Protein AF-A0A7V9TB89-F1 (afdb_monomer_lite)

Secondary structure (DSSP, 8-state):
-EEEEEETTEEEEEEEE---SSS-SEEETT--EE-HHHHHTT--HHHHHHHHHHHHHHHHHHHHHHHHHHHTT-HHHHHHHHHHHHHHHHHHTT-S-GGGS-----

Foldseek 3Di:
DWDFDDAPLHPDTFIWDAAALVRLAIAGPVRQGFFLVSRCHGGDPVSNVVSVVSLVVSLVRLCVVLVVCVVVVNVVSVVVSVVSSVVSVVSVVVNDDRVVRDPDDD

pLDDT: mean 86.74, std 14.32, range [36.69, 98.31]

Radius of gyration: 14.14 Å; chains: 1; bounding box: 32×34×37 Å

Structure (mmCIF, N/CA/C/O backbone):
data_AF-A0A7V9TB89-F1
#
_entry.id   AF-A0A7V9TB89-F1
#
loop_
_atom_site.group_PDB
_atom_site.id
_atom_site.type_symbol
_atom_site.label_atom_id
_atom_site.label_alt_id
_atom_site.label_comp_id
_atom_site.label_asym_id
_atom_site.label_entity_id
_atom_site.label_seq_id
_atom_site.pdbx_PDB_ins_code
_atom_site.Cartn_x
_atom_site.Cartn_y
_atom_site.Cartn_z
_atom_site.occupancy
_atom_site.B_iso_or_equiv
_atom_site.auth_seq_id
_atom_site.auth_comp_id
_atom_site.auth_asym_id
_atom_site.auth_atom_id
_atom_site.pdbx_PDB_model_num
ATOM 1 N N . MET A 1 1 ? 7.795 -2.983 5.095 1.00 72.12 1 MET A N 1
ATOM 2 C CA . MET A 1 1 ? 8.578 -3.737 4.092 1.00 72.12 1 MET A CA 1
ATOM 3 C C . MET A 1 1 ? 8.881 -2.795 2.941 1.00 72.12 1 MET A C 1
ATOM 5 O O . MET A 1 1 ? 8.015 -1.984 2.614 1.00 72.12 1 MET A O 1
ATOM 9 N N . THR A 1 2 ? 10.093 -2.858 2.398 1.00 88.38 2 THR A N 1
ATOM 10 C CA . THR A 1 2 ? 10.580 -1.960 1.342 1.00 88.38 2 THR A CA 1
ATOM 11 C C . THR A 1 2 ? 10.934 -2.794 0.121 1.00 88.38 2 THR A C 1
ATOM 13 O O . THR A 1 2 ? 11.540 -3.850 0.283 1.00 88.38 2 THR A O 1
ATOM 16 N N . LEU A 1 3 ? 10.566 -2.311 -1.061 1.00 90.19 3 LEU A N 1
ATOM 17 C CA . LEU A 1 3 ? 10.931 -2.878 -2.354 1.00 90.19 3 LEU A CA 1
ATOM 18 C C . LEU A 1 3 ? 11.832 -1.888 -3.083 1.00 90.19 3 LEU A C 1
ATOM 20 O O . LEU A 1 3 ? 11.461 -0.725 -3.238 1.00 90.19 3 LEU A O 1
ATOM 24 N N . SER A 1 4 ? 12.997 -2.333 -3.535 1.00 90.31 4 SER A N 1
ATOM 25 C CA . SER A 1 4 ? 13.839 -1.526 -4.417 1.00 90.31 4 SER A CA 1
ATOM 26 C C . SER A 1 4 ? 13.435 -1.802 -5.855 1.00 90.31 4 SER A C 1
ATOM 28 O O . SER A 1 4 ? 13.586 -2.926 -6.322 1.00 90.31 4 SER A O 1
ATOM 30 N N . ILE A 1 5 ? 12.941 -0.787 -6.560 1.00 85.69 5 ILE A N 1
ATOM 31 C CA . ILE A 1 5 ? 12.544 -0.907 -7.965 1.00 85.69 5 ILE A CA 1
ATOM 32 C C . ILE A 1 5 ? 13.427 -0.045 -8.856 1.00 85.69 5 ILE A C 1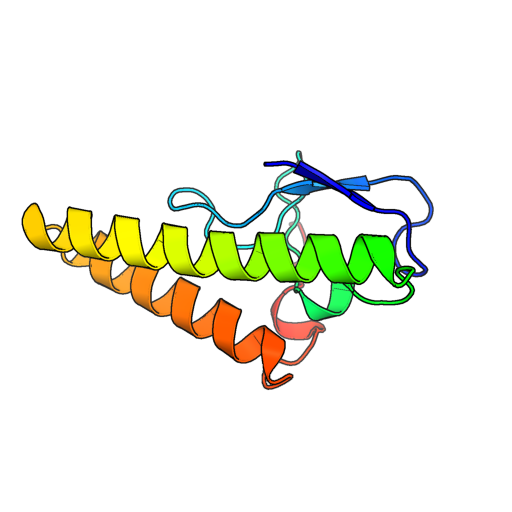
ATOM 34 O O . ILE A 1 5 ? 13.847 1.046 -8.475 1.00 85.69 5 ILE A O 1
ATOM 38 N N . ARG A 1 6 ? 13.671 -0.514 -10.074 1.00 79.62 6 ARG A N 1
ATOM 39 C CA . ARG A 1 6 ? 14.187 0.296 -11.173 1.00 79.62 6 ARG A CA 1
ATOM 40 C C . ARG A 1 6 ? 13.332 -0.025 -12.380 1.00 79.62 6 ARG A C 1
ATOM 42 O O . ARG A 1 6 ? 13.268 -1.174 -12.797 1.00 79.62 6 ARG A O 1
ATOM 49 N N . SER A 1 7 ? 12.646 0.978 -12.903 1.00 69.62 7 SER A N 1
ATOM 50 C CA . SER A 1 7 ? 11.673 0.793 -13.976 1.00 69.62 7 SER A CA 1
ATOM 51 C C . SER A 1 7 ? 11.793 1.914 -15.002 1.00 69.62 7 SER A C 1
ATOM 53 O O . SER A 1 7 ? 12.556 2.860 -14.810 1.00 69.62 7 SER A O 1
ATOM 55 N N . ALA A 1 8 ? 11.026 1.849 -16.089 1.00 68.19 8 ALA A N 1
ATOM 56 C CA . ALA A 1 8 ? 11.022 2.913 -17.095 1.00 68.19 8 ALA A CA 1
ATOM 57 C C . ALA A 1 8 ? 10.610 4.288 -16.521 1.00 68.19 8 ALA A C 1
ATOM 59 O O . ALA A 1 8 ? 10.978 5.317 -17.082 1.00 68.19 8 ALA A O 1
ATOM 60 N N . ALA A 1 9 ? 9.879 4.310 -15.399 1.00 68.06 9 ALA A N 1
ATOM 61 C CA . ALA A 1 9 ? 9.472 5.532 -14.705 1.00 68.06 9 ALA A CA 1
ATOM 62 C C . ALA A 1 9 ? 10.523 6.057 -13.704 1.00 68.06 9 ALA A C 1
ATOM 64 O O . ALA A 1 9 ? 10.455 7.220 -13.308 1.00 68.06 9 ALA A O 1
ATOM 65 N N . PHE A 1 10 ? 11.499 5.231 -13.308 1.00 73.00 10 PHE A N 1
ATOM 66 C CA . PHE A 1 10 ? 12.499 5.559 -12.289 1.00 73.00 10 PHE A CA 1
ATOM 67 C C . PHE A 1 10 ? 13.919 5.391 -12.857 1.00 73.00 10 PHE A C 1
ATOM 69 O O . PHE A 1 10 ? 14.390 4.263 -13.019 1.00 73.00 10 PHE A O 1
ATOM 76 N N . PRO A 1 11 ? 14.649 6.488 -13.148 1.00 71.19 11 PRO A N 1
ATOM 77 C CA . PRO A 1 11 ? 15.976 6.410 -13.773 1.00 71.19 11 PRO A CA 1
A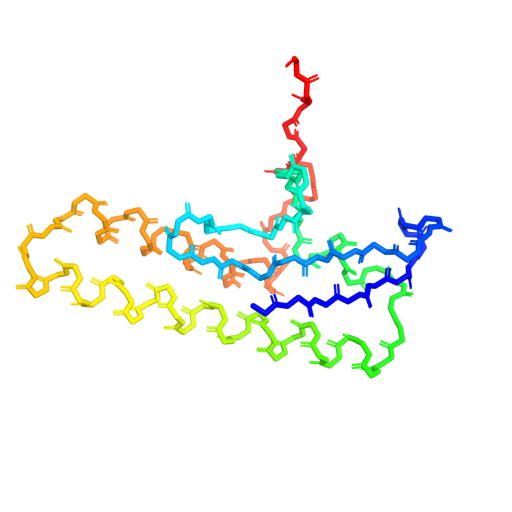TOM 78 C C . PRO A 1 11 ? 17.050 5.791 -12.859 1.00 71.19 11 PRO A C 1
ATOM 80 O O . PRO A 1 11 ? 18.113 5.381 -13.331 1.00 71.19 11 PRO A O 1
ATOM 83 N N . VAL A 1 12 ? 16.771 5.699 -11.558 1.00 83.56 12 VAL A N 1
ATOM 84 C CA . VAL A 1 12 ? 17.632 5.128 -10.518 1.00 83.56 12 VAL A CA 1
ATOM 85 C C . VAL A 1 12 ? 16.872 4.058 -9.735 1.00 83.56 12 VAL A C 1
ATOM 87 O O . VAL A 1 12 ? 15.647 4.002 -9.793 1.00 83.56 12 VAL A O 1
ATOM 90 N N . TRP A 1 13 ? 17.597 3.206 -9.007 1.00 86.25 13 TRP A N 1
ATOM 91 C CA . TRP A 1 13 ? 16.971 2.307 -8.038 1.00 86.25 13 TRP A CA 1
ATOM 92 C C . TRP A 1 13 ? 16.314 3.128 -6.927 1.00 86.25 13 TRP A C 1
ATOM 94 O O . TRP A 1 13 ? 17.000 3.860 -6.212 1.00 86.25 13 TRP A O 1
ATOM 104 N N . THR A 1 14 ? 15.002 2.985 -6.780 1.00 88.62 14 THR A N 1
ATOM 105 C CA . THR A 1 14 ? 14.190 3.727 -5.818 1.00 88.62 14 THR A CA 1
ATOM 106 C C . THR A 1 14 ? 13.600 2.768 -4.795 1.00 88.62 14 THR A C 1
ATOM 108 O O . THR A 1 14 ? 12.978 1.767 -5.147 1.00 88.62 14 THR A O 1
ATOM 111 N N . GLY A 1 15 ? 13.793 3.084 -3.514 1.00 91.69 15 GLY A N 1
ATOM 112 C CA . GLY A 1 15 ? 13.168 2.362 -2.411 1.00 91.69 15 GLY A CA 1
ATOM 113 C C . GLY A 1 15 ? 11.716 2.797 -2.228 1.00 91.69 15 GLY A C 1
ATOM 114 O O . GLY A 1 15 ? 11.444 3.956 -1.912 1.00 91.69 15 GLY A O 1
ATOM 115 N N . ILE A 1 16 ? 10.796 1.854 -2.391 1.00 93.06 16 ILE A N 1
ATOM 116 C CA . ILE A 1 16 ? 9.356 2.055 -2.268 1.00 93.06 16 ILE A CA 1
ATOM 117 C C . ILE A 1 16 ? 8.831 1.294 -1.057 1.00 93.06 16 ILE A C 1
ATOM 119 O O . ILE A 1 16 ? 9.165 0.134 -0.816 1.00 93.06 16 ILE A O 1
ATOM 123 N N . TYR A 1 17 ? 7.980 1.954 -0.286 1.00 94.38 17 TYR A N 1
ATOM 124 C CA . TYR A 1 17 ? 7.391 1.437 0.936 1.00 94.38 17 TYR A CA 1
ATOM 125 C C . TYR A 1 17 ? 5.931 1.072 0.689 1.00 94.38 17 TYR A C 1
ATOM 127 O O . TYR A 1 17 ? 5.169 1.840 0.093 1.00 94.38 17 TYR A O 1
ATOM 135 N N . ALA A 1 18 ? 5.560 -0.118 1.160 1.00 94.88 18 ALA A N 1
ATOM 136 C CA . ALA A 1 18 ? 4.187 -0.591 1.094 1.00 94.88 18 ALA A CA 1
ATOM 137 C C . ALA A 1 18 ? 3.250 0.258 1.973 1.00 94.88 18 ALA A C 1
ATOM 139 O O . ALA A 1 18 ? 3.682 0.737 3.026 1.00 94.88 18 ALA A O 1
ATOM 140 N N . PRO A 1 19 ? 1.965 0.380 1.593 1.00 95.19 19 PRO A N 1
ATOM 141 C CA . PRO A 1 19 ? 0.954 1.011 2.425 1.00 95.19 19 PRO A CA 1
ATOM 142 C C . PRO A 1 19 ? 0.891 0.408 3.836 1.00 95.19 19 PRO A C 1
ATOM 144 O O . PRO A 1 19 ? 0.919 -0.811 4.014 1.00 95.19 19 PRO A O 1
ATOM 147 N N . THR A 1 20 ? 0.745 1.270 4.838 1.00 95.50 20 THR A N 1
ATOM 148 C CA . THR A 1 20 ? 0.580 0.918 6.257 1.00 95.50 20 THR A CA 1
ATOM 149 C C . THR A 1 20 ? -0.599 1.672 6.868 1.00 95.50 20 THR A C 1
ATOM 151 O O . THR A 1 20 ? -1.150 2.585 6.253 1.00 95.50 20 THR A O 1
ATOM 154 N N . ALA A 1 21 ? -0.994 1.332 8.099 1.00 94.44 21 ALA A N 1
ATOM 155 C CA . ALA A 1 21 ? -2.057 2.068 8.782 1.00 94.44 21 ALA A CA 1
ATOM 156 C C . ALA A 1 21 ? -1.728 3.563 8.949 1.00 94.44 21 ALA A C 1
ATOM 158 O O . ALA A 1 21 ? -2.619 4.404 8.8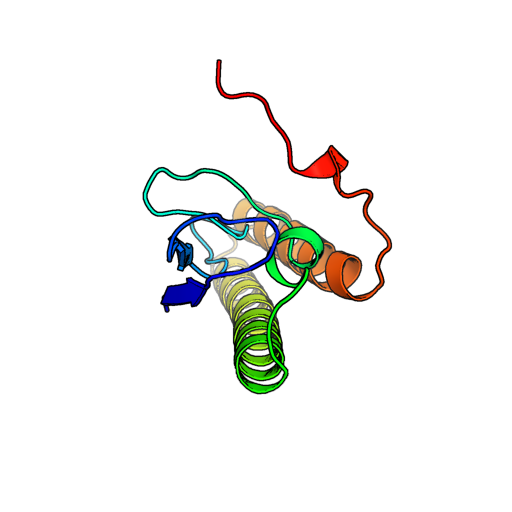43 1.00 94.44 21 ALA A O 1
ATOM 159 N N . GLU A 1 22 ? -0.462 3.916 9.160 1.00 94.12 22 GLU A N 1
ATOM 160 C CA . GLU A 1 22 ? -0.008 5.308 9.268 1.00 94.12 22 GLU A CA 1
ATOM 161 C C . GLU A 1 22 ? 0.016 6.004 7.902 1.00 94.12 22 GLU A C 1
ATOM 163 O O . GLU A 1 22 ? -0.415 7.151 7.769 1.00 94.12 22 GLU A O 1
ATOM 168 N N . ARG A 1 23 ? 0.475 5.296 6.864 1.00 94.00 23 ARG A N 1
ATOM 169 C CA . ARG A 1 23 ? 0.613 5.808 5.496 1.00 94.00 23 ARG A CA 1
ATOM 170 C C . ARG A 1 23 ? -0.069 4.853 4.520 1.00 94.00 23 ARG A C 1
ATOM 172 O O . ARG A 1 23 ? 0.590 3.990 3.947 1.00 94.00 23 ARG A O 1
ATOM 179 N N . PRO A 1 24 ? -1.389 4.977 4.314 1.00 93.62 24 PRO A N 1
ATOM 180 C CA . PRO A 1 24 ? -2.157 3.978 3.579 1.00 93.62 24 PRO A CA 1
ATOM 181 C C . PRO A 1 24 ? -2.120 4.237 2.061 1.00 93.62 24 PRO A C 1
ATOM 183 O O . PRO A 1 24 ? -3.148 4.319 1.396 1.00 93.62 24 PRO A O 1
ATOM 186 N N . PHE A 1 25 ? -0.915 4.436 1.530 1.00 92.38 25 PHE A N 1
ATOM 187 C CA . PHE A 1 25 ? -0.594 4.670 0.123 1.00 92.38 25 PHE A CA 1
ATOM 188 C C . PHE A 1 25 ? 0.849 4.223 -0.132 1.00 92.38 25 PHE A C 1
ATOM 190 O O . PHE A 1 25 ? 1.651 4.191 0.799 1.00 92.38 25 PHE A O 1
ATOM 197 N N . TRP A 1 26 ? 1.199 3.895 -1.375 1.00 93.19 26 TRP A N 1
ATOM 198 C CA . TRP A 1 26 ? 2.594 3.624 -1.722 1.00 93.19 26 TRP A CA 1
ATOM 199 C C . TRP A 1 26 ? 3.413 4.899 -1.657 1.00 93.19 26 TRP A C 1
ATOM 201 O O . TRP A 1 26 ? 2.954 5.944 -2.129 1.00 93.19 26 TRP A O 1
ATOM 211 N N . HIS A 1 27 ? 4.620 4.821 -1.101 1.00 92.62 27 HIS A N 1
ATOM 212 C CA . HIS A 1 27 ? 5.450 6.008 -0.980 1.00 92.62 27 HIS A CA 1
ATOM 213 C C . HIS A 1 27 ? 6.950 5.749 -1.026 1.00 92.62 27 HIS A C 1
ATOM 215 O O . HIS A 1 27 ? 7.416 4.652 -0.740 1.00 92.62 27 HIS A O 1
ATOM 221 N N . GLU A 1 28 ? 7.705 6.793 -1.339 1.00 91.81 28 GLU A N 1
ATOM 222 C CA . GLU A 1 28 ? 9.156 6.856 -1.147 1.00 91.81 28 GLU A CA 1
ATOM 223 C C . GLU A 1 28 ? 9.521 7.231 0.300 1.00 91.81 28 GLU A C 1
ATOM 225 O O . GLU A 1 28 ? 8.658 7.575 1.119 1.00 91.81 28 GLU A O 1
ATOM 230 N N . ALA A 1 29 ? 10.817 7.200 0.625 1.00 89.00 29 ALA A N 1
ATOM 231 C CA . ALA A 1 29 ? 11.332 7.623 1.931 1.00 89.00 29 ALA A CA 1
ATOM 232 C C . ALA A 1 29 ? 10.988 9.090 2.250 1.00 89.00 29 ALA A C 1
ATOM 234 O O . ALA A 1 29 ? 10.687 9.428 3.394 1.00 89.00 29 ALA A O 1
ATOM 235 N N . ASP A 1 30 ? 10.959 9.951 1.231 1.00 87.62 30 ASP A N 1
ATOM 236 C CA . ASP A 1 30 ? 10.594 11.365 1.351 1.00 87.62 30 ASP A CA 1
ATOM 237 C C . ASP A 1 30 ? 9.070 11.608 1.387 1.00 87.62 30 ASP A C 1
ATOM 239 O O . ASP A 1 30 ? 8.614 12.749 1.431 1.00 87.62 30 ASP A O 1
ATOM 243 N N . SER A 1 31 ? 8.268 10.538 1.435 1.00 86.75 31 SER A N 1
ATOM 244 C CA . SER A 1 31 ? 6.797 10.549 1.444 1.00 86.75 31 SER A CA 1
ATOM 245 C C . SER A 1 31 ? 6.124 10.892 0.109 1.00 86.75 31 SER A C 1
ATOM 247 O O . SER A 1 31 ? 4.898 11.049 0.085 1.00 86.75 31 SER A O 1
ATOM 249 N N . THR A 1 32 ? 6.870 10.961 -0.998 1.00 88.38 32 THR A N 1
ATOM 250 C CA . THR A 1 32 ? 6.291 11.068 -2.348 1.00 88.38 32 THR A CA 1
ATOM 251 C C . THR A 1 32 ? 5.362 9.888 -2.610 1.00 88.38 32 THR A C 1
ATOM 253 O O . THR A 1 32 ? 5.742 8.749 -2.354 1.00 88.38 32 THR A O 1
ATOM 256 N N . ARG A 1 33 ? 4.138 10.157 -3.081 1.00 89.38 33 ARG A N 1
ATOM 257 C CA . ARG A 1 33 ? 3.090 9.143 -3.275 1.00 89.38 33 ARG A CA 1
ATOM 258 C C . ARG A 1 33 ? 3.136 8.526 -4.663 1.00 89.38 33 ARG A C 1
ATOM 260 O O . ARG A 1 33 ? 3.338 9.238 -5.641 1.00 89.38 33 ARG A O 1
ATOM 267 N N . HIS A 1 34 ? 2.817 7.237 -4.736 1.00 86.94 34 HIS A N 1
ATOM 268 C CA . HIS A 1 34 ? 2.770 6.474 -5.982 1.00 86.94 34 HIS A CA 1
ATOM 269 C C . HIS A 1 34 ? 1.500 5.636 -6.104 1.00 86.94 34 HIS A C 1
ATOM 271 O O . HIS A 1 34 ? 0.893 5.253 -5.104 1.00 86.94 34 HIS A O 1
ATOM 277 N N . SER A 1 35 ? 1.076 5.391 -7.344 1.00 87.50 35 SER A N 1
ATOM 278 C CA . SER A 1 35 ? 0.016 4.424 -7.645 1.00 87.50 35 SER A CA 1
ATOM 279 C C . SER A 1 35 ? 0.642 3.061 -7.912 1.00 87.50 35 SER A C 1
ATOM 281 O O . SER A 1 35 ? 1.753 2.996 -8.446 1.00 87.50 35 SER A O 1
ATOM 283 N N . PHE A 1 36 ? -0.072 1.972 -7.626 1.00 89.19 36 PHE A N 1
ATOM 284 C CA . PHE A 1 36 ? 0.383 0.637 -8.015 1.00 89.19 36 PHE A CA 1
ATOM 285 C C . PHE A 1 36 ? 0.681 0.542 -9.522 1.00 89.19 36 PHE A C 1
ATOM 287 O O . PHE A 1 36 ? 1.707 -0.010 -9.916 1.00 89.19 36 PHE A O 1
ATOM 294 N N . ALA A 1 37 ? -0.166 1.156 -10.357 1.00 85.06 37 ALA A N 1
ATOM 295 C CA . ALA A 1 37 ? 0.025 1.193 -11.803 1.00 85.06 37 ALA A CA 1
ATOM 296 C C . ALA A 1 37 ? 1.360 1.850 -12.180 1.00 85.06 37 ALA A C 1
ATOM 298 O O . ALA A 1 37 ? 2.151 1.239 -12.891 1.00 85.06 37 ALA A O 1
ATOM 299 N N . SER A 1 38 ? 1.656 3.040 -11.647 1.00 83.94 38 SER A N 1
ATOM 300 C CA . SER A 1 38 ? 2.915 3.759 -11.895 1.00 83.94 38 SER A CA 1
ATOM 301 C C . SER A 1 38 ? 4.142 2.940 -11.496 1.00 83.94 38 SER A C 1
ATOM 303 O O . SER A 1 38 ? 5.127 2.927 -12.228 1.00 83.94 38 SER A O 1
ATOM 305 N N . LEU A 1 39 ? 4.073 2.234 -10.363 1.00 88.19 39 LEU A N 1
ATOM 306 C CA . LEU A 1 39 ? 5.166 1.385 -9.882 1.00 88.19 39 LEU A CA 1
ATOM 307 C C . LEU A 1 39 ? 5.391 0.159 -10.773 1.00 88.19 39 LEU A C 1
ATOM 309 O O . LEU A 1 39 ? 6.530 -0.254 -10.954 1.00 88.19 39 LEU A O 1
ATOM 313 N N . SER A 1 40 ? 4.320 -0.401 -11.338 1.00 87.69 40 SER A N 1
ATOM 314 C CA . SER A 1 40 ? 4.368 -1.616 -12.161 1.00 87.69 40 SER A CA 1
ATOM 315 C C . SER A 1 40 ? 4.924 -1.409 -13.577 1.00 87.69 40 SER A C 1
ATOM 317 O O . SER A 1 40 ? 5.298 -2.375 -14.240 1.00 87.69 40 SER A O 1
ATOM 319 N N . VAL A 1 41 ? 4.986 -0.163 -14.060 1.00 86.31 41 VAL A N 1
ATOM 320 C CA . VAL A 1 41 ? 5.387 0.144 -15.441 1.00 86.31 41 VAL A CA 1
ATOM 321 C C . VAL A 1 41 ? 6.840 -0.251 -15.686 1.00 86.31 41 VAL A C 1
ATOM 323 O O . VAL A 1 41 ? 7.756 0.364 -15.146 1.00 86.31 41 VAL A O 1
ATOM 326 N N . GLY A 1 42 ? 7.048 -1.225 -16.575 1.00 84.56 42 GLY A N 1
ATOM 327 C CA . GLY A 1 42 ? 8.379 -1.640 -17.020 1.00 84.56 42 GLY A CA 1
ATOM 328 C C . GLY A 1 42 ? 9.187 -2.403 -15.969 1.00 84.56 42 GLY A C 1
ATOM 329 O O . GLY A 1 42 ? 10.411 -2.410 -16.071 1.00 84.56 42 GLY A O 1
ATOM 330 N N . LEU A 1 43 ? 8.529 -2.992 -14.962 1.00 89.12 43 LEU A N 1
ATOM 331 C CA . LEU A 1 43 ? 9.155 -3.993 -14.095 1.00 89.12 43 LEU A CA 1
ATOM 332 C C . LEU A 1 43 ? 9.330 -5.317 -14.846 1.00 89.12 43 LEU A C 1
ATOM 334 O O . LEU A 1 43 ? 8.512 -5.659 -15.701 1.00 89.12 43 LEU A O 1
ATOM 338 N N . ASP A 1 44 ? 10.379 -6.059 -14.499 1.00 90.25 44 ASP A N 1
ATOM 339 C CA . ASP A 1 44 ? 10.489 -7.472 -14.860 1.00 90.25 44 ASP A CA 1
ATOM 340 C C . ASP A 1 44 ? 9.468 -8.332 -14.089 1.00 90.25 44 ASP A C 1
ATOM 342 O O . ASP A 1 44 ? 8.826 -7.874 -13.138 1.00 90.25 44 ASP A O 1
ATOM 346 N N . ASP A 1 45 ? 9.292 -9.580 -14.526 1.00 91.19 45 ASP A N 1
ATOM 347 C CA . ASP A 1 45 ? 8.258 -10.476 -13.998 1.00 91.19 45 ASP A CA 1
ATOM 348 C C . ASP A 1 45 ? 8.445 -10.803 -12.507 1.00 91.19 45 ASP A C 1
ATOM 350 O O . ASP A 1 45 ? 7.449 -10.918 -11.781 1.00 91.19 45 ASP A O 1
ATOM 354 N N . ASP A 1 46 ? 9.693 -10.903 -12.040 1.00 92.38 46 ASP A N 1
ATOM 355 C CA . ASP A 1 46 ? 10.027 -11.226 -10.650 1.00 92.38 46 ASP A CA 1
ATOM 356 C C . ASP A 1 46 ? 9.678 -10.050 -9.726 1.00 92.38 46 ASP A C 1
ATOM 358 O O . ASP A 1 46 ? 8.932 -10.216 -8.754 1.00 92.38 46 ASP A O 1
ATOM 362 N N . LEU A 1 47 ? 10.111 -8.832 -10.070 1.00 91.50 47 LEU A N 1
ATOM 363 C CA . LEU A 1 47 ? 9.757 -7.618 -9.328 1.00 91.50 47 LEU A CA 1
ATOM 364 C C . LEU A 1 47 ? 8.260 -7.312 -9.415 1.00 91.50 47 LEU A C 1
ATOM 366 O O . LEU A 1 47 ? 7.663 -6.849 -8.440 1.00 91.50 47 LEU A O 1
ATOM 370 N N . ALA A 1 48 ? 7.616 -7.589 -10.551 1.00 91.06 48 ALA A N 1
ATOM 371 C CA . ALA A 1 48 ? 6.170 -7.449 -10.687 1.00 91.06 48 ALA A CA 1
ATOM 372 C C . ALA A 1 48 ? 5.411 -8.460 -9.808 1.00 91.06 48 ALA A C 1
ATOM 374 O O . ALA A 1 48 ? 4.343 -8.145 -9.271 1.00 91.06 48 ALA A O 1
ATOM 375 N N . ALA A 1 49 ? 5.921 -9.684 -9.647 1.00 93.31 49 ALA A N 1
ATOM 376 C CA . ALA A 1 49 ? 5.374 -10.659 -8.706 1.00 93.31 49 ALA A CA 1
ATOM 377 C C . ALA A 1 49 ? 5.543 -10.195 -7.251 1.00 93.31 49 ALA A C 1
ATOM 379 O O . ALA A 1 49 ? 4.569 -10.221 -6.495 1.00 93.31 49 ALA A O 1
ATOM 380 N N . GLU A 1 50 ? 6.721 -9.692 -6.880 1.00 94.75 50 GLU A N 1
ATOM 381 C CA . GLU A 1 50 ? 6.983 -9.175 -5.533 1.00 94.75 50 GLU A CA 1
ATOM 382 C C . GLU A 1 50 ? 6.111 -7.953 -5.204 1.00 94.75 50 GLU A C 1
ATOM 384 O O . GLU A 1 50 ? 5.484 -7.900 -4.143 1.00 94.75 50 GLU A O 1
ATOM 389 N N . LEU A 1 51 ? 5.969 -7.009 -6.141 1.00 93.00 51 LEU A N 1
ATOM 390 C CA . LEU A 1 51 ? 5.094 -5.846 -5.983 1.00 93.00 51 LEU A CA 1
ATOM 391 C C . LEU A 1 51 ? 3.629 -6.267 -5.760 1.00 93.00 51 LEU A C 1
ATOM 393 O O . LEU A 1 51 ? 2.953 -5.702 -4.897 1.00 93.00 51 LEU A O 1
ATOM 397 N N . ARG A 1 52 ? 3.133 -7.273 -6.498 1.00 93.81 52 ARG A N 1
ATOM 398 C CA . ARG A 1 52 ? 1.770 -7.825 -6.333 1.00 93.81 52 ARG A CA 1
ATOM 399 C C . ARG A 1 52 ? 1.563 -8.474 -4.965 1.00 93.81 52 ARG A C 1
ATOM 401 O O . ARG A 1 52 ? 0.530 -8.247 -4.328 1.00 93.81 52 ARG A O 1
ATOM 408 N N . ASP A 1 53 ? 2.527 -9.262 -4.502 1.00 95.50 53 ASP A N 1
ATOM 409 C CA . ASP A 1 53 ? 2.472 -9.897 -3.184 1.00 95.50 53 ASP A CA 1
ATOM 410 C C . ASP A 1 53 ? 2.505 -8.844 -2.062 1.00 95.50 53 ASP A C 1
ATOM 412 O O . ASP A 1 53 ? 1.633 -8.841 -1.186 1.00 95.50 53 ASP A O 1
ATOM 416 N N . MET A 1 54 ? 3.410 -7.864 -2.145 1.00 95.69 54 MET A N 1
ATOM 417 C CA . MET A 1 54 ? 3.456 -6.746 -1.200 1.00 95.69 54 MET A CA 1
ATOM 418 C C . MET A 1 54 ? 2.158 -5.932 -1.194 1.00 95.69 54 MET A C 1
ATOM 420 O O . MET A 1 54 ? 1.683 -5.559 -0.120 1.00 95.69 54 MET A O 1
ATOM 424 N N . HIS A 1 55 ? 1.549 -5.693 -2.359 1.00 95.31 55 HIS A N 1
ATOM 425 C CA . HIS A 1 55 ? 0.258 -5.011 -2.460 1.00 95.31 55 HIS A CA 1
ATOM 426 C C . HIS A 1 55 ? -0.853 -5.778 -1.741 1.00 95.31 55 HIS A C 1
ATOM 428 O O . HIS A 1 55 ? -1.597 -5.210 -0.942 1.00 95.31 55 HIS A O 1
ATOM 434 N N . THR A 1 56 ? -0.928 -7.086 -1.978 1.00 95.06 56 THR A N 1
ATOM 435 C CA . THR A 1 56 ? -1.928 -7.961 -1.356 1.00 95.06 56 THR A CA 1
ATOM 436 C C . THR A 1 56 ? -1.772 -7.975 0.167 1.00 95.06 56 THR A C 1
ATOM 438 O O . THR A 1 56 ? -2.752 -7.8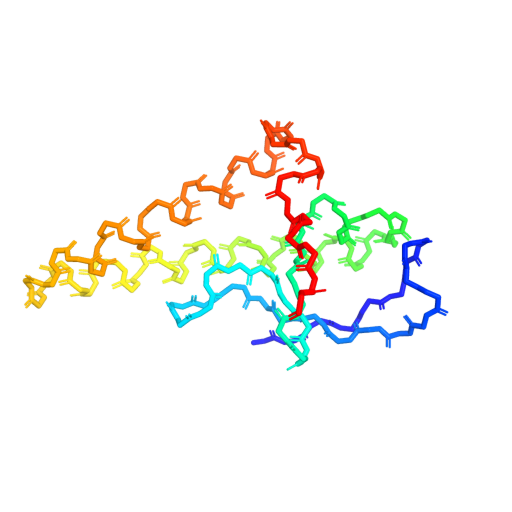19 0.901 1.00 95.06 56 THR A O 1
ATOM 441 N N . ARG A 1 57 ? -0.532 -8.078 0.662 1.00 96.06 57 ARG A N 1
ATOM 442 C CA . ARG A 1 57 ? -0.227 -8.006 2.101 1.00 96.06 57 ARG A CA 1
ATOM 443 C C . ARG A 1 57 ? -0.577 -6.651 2.703 1.00 96.06 57 ARG A C 1
ATOM 445 O O . ARG A 1 57 ? -1.072 -6.604 3.829 1.00 96.06 57 ARG A O 1
ATOM 452 N N . ALA A 1 58 ? -0.348 -5.559 1.976 1.00 96.25 58 ALA A N 1
ATOM 453 C CA . ALA A 1 58 ? -0.702 -4.221 2.432 1.00 96.25 58 ALA A CA 1
ATOM 454 C C . ALA A 1 58 ? -2.219 -4.085 2.612 1.00 96.25 58 ALA A C 1
ATOM 456 O O . ALA A 1 58 ? -2.666 -3.670 3.679 1.00 96.25 58 ALA A O 1
ATOM 457 N N . VAL A 1 59 ? -3.020 -4.527 1.634 1.00 96.88 59 VAL A N 1
ATOM 458 C CA . VAL A 1 59 ? -4.490 -4.555 1.747 1.00 96.88 59 VAL A CA 1
ATOM 459 C C . VAL A 1 59 ? -4.928 -5.356 2.974 1.00 96.88 59 VAL A C 1
ATOM 461 O O . VAL A 1 59 ? -5.697 -4.848 3.791 1.00 96.88 59 VAL A O 1
ATOM 464 N N . ALA A 1 60 ? -4.404 -6.574 3.145 1.00 97.19 60 ALA A N 1
ATOM 465 C CA . ALA A 1 60 ? -4.724 -7.416 4.297 1.00 97.19 60 ALA A CA 1
ATOM 466 C C . ALA A 1 60 ? -4.346 -6.746 5.629 1.00 97.19 60 ALA A C 1
ATOM 468 O O . ALA A 1 60 ? -5.121 -6.792 6.584 1.00 97.19 60 ALA A O 1
ATOM 469 N N . THR A 1 61 ? -3.196 -6.068 5.679 1.00 97.06 61 THR A N 1
ATOM 470 C CA . THR A 1 61 ? -2.741 -5.319 6.858 1.00 97.06 61 THR A CA 1
ATOM 471 C C . THR A 1 61 ? -3.704 -4.183 7.193 1.00 97.06 61 THR A C 1
ATOM 473 O O . THR A 1 61 ? -4.149 -4.085 8.332 1.00 97.06 61 THR A O 1
ATOM 476 N N . LEU A 1 62 ? -4.091 -3.357 6.214 1.00 97.81 62 LEU A N 1
ATOM 477 C CA . LEU A 1 62 ? -5.033 -2.254 6.446 1.00 97.81 62 LEU A CA 1
ATOM 478 C C . LEU A 1 62 ? -6.397 -2.755 6.932 1.00 97.81 62 LEU A C 1
ATOM 480 O O . LEU A 1 62 ? -6.985 -2.152 7.828 1.00 97.81 62 LEU A O 1
ATOM 484 N N . VAL A 1 63 ? -6.890 -3.864 6.372 1.00 98.19 63 VAL A N 1
ATOM 485 C CA . VAL A 1 63 ? -8.136 -4.502 6.822 1.00 98.19 63 VAL A CA 1
ATOM 486 C C . VAL A 1 63 ? -7.993 -5.028 8.252 1.00 98.19 63 VAL A C 1
ATOM 488 O O . VAL A 1 63 ? -8.880 -4.798 9.071 1.00 98.19 63 VAL A O 1
ATOM 491 N N . GLY A 1 64 ? -6.878 -5.684 8.582 1.00 98.12 64 GLY A N 1
ATOM 492 C CA . GLY A 1 64 ? -6.598 -6.161 9.937 1.00 98.12 64 GLY A CA 1
ATOM 493 C C . GLY A 1 64 ? -6.570 -5.030 10.968 1.00 98.12 64 GLY A C 1
ATOM 494 O O . GLY A 1 64 ? -7.192 -5.143 12.022 1.00 98.12 64 GLY A O 1
ATOM 495 N N . GLU A 1 65 ? -5.919 -3.913 10.648 1.00 98.25 65 GLU A N 1
ATOM 496 C CA . GLU A 1 65 ? -5.870 -2.728 11.515 1.00 98.25 65 GLU A CA 1
ATOM 497 C C . GLU A 1 65 ? -7.238 -2.035 11.633 1.00 98.25 65 GLU A C 1
ATOM 499 O O . GLU A 1 65 ? -7.619 -1.604 12.720 1.00 98.25 65 GLU A O 1
ATOM 504 N N . ALA A 1 66 ? -8.040 -2.007 10.563 1.00 98.19 66 ALA A N 1
ATOM 505 C CA . ALA A 1 66 ? -9.422 -1.534 10.638 1.00 98.19 66 ALA A CA 1
ATOM 506 C C . ALA A 1 66 ? -10.277 -2.412 11.571 1.00 98.19 66 ALA A C 1
ATOM 508 O O . ALA A 1 66 ? -11.082 -1.896 12.343 1.00 98.19 66 ALA A O 1
ATOM 509 N N . LEU A 1 67 ? -10.101 -3.737 11.540 1.00 98.31 67 LEU A N 1
ATOM 510 C CA . LEU A 1 67 ? -10.814 -4.654 12.435 1.00 98.31 67 LEU A CA 1
ATOM 511 C C . LEU A 1 67 ? -10.411 -4.463 13.903 1.00 98.31 67 LEU A C 1
ATOM 513 O O . LEU A 1 67 ? -11.287 -4.500 14.767 1.00 98.31 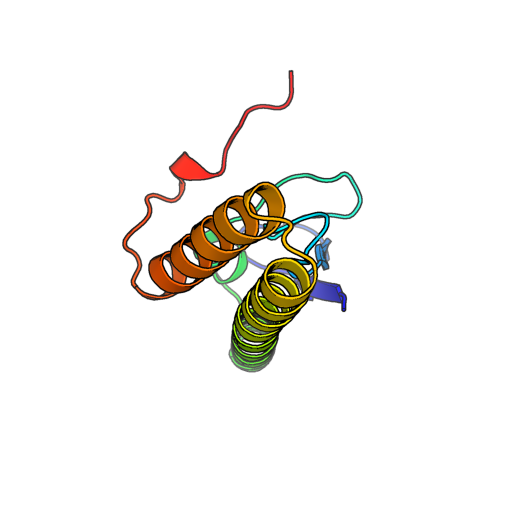67 LEU A O 1
ATOM 517 N N . LYS A 1 68 ? -9.125 -4.215 14.182 1.00 98.25 68 LYS A N 1
ATOM 518 C CA . LYS A 1 68 ? -8.647 -3.866 15.531 1.00 98.25 68 LYS A CA 1
ATOM 519 C C . LYS A 1 68 ? -9.278 -2.563 16.020 1.00 98.25 68 LYS A C 1
ATOM 521 O O . LYS A 1 68 ? -9.943 -2.572 17.049 1.00 98.25 68 LYS A O 1
ATOM 526 N N . ALA A 1 69 ? -9.200 -1.499 15.218 1.00 97.75 69 ALA A N 1
ATOM 527 C CA . ALA A 1 69 ? -9.806 -0.205 15.538 1.00 97.75 69 ALA A CA 1
ATOM 528 C C . ALA A 1 69 ? -11.320 -0.306 15.791 1.00 97.75 69 ALA A C 1
ATOM 530 O O . ALA A 1 69 ? -11.855 0.358 16.676 1.00 97.75 69 ALA A O 1
ATOM 531 N N . ARG A 1 70 ? -12.025 -1.183 15.060 1.00 97.81 70 ARG A N 1
ATOM 532 C CA . ARG A 1 70 ? -13.440 -1.479 15.323 1.00 97.81 70 ARG A CA 1
ATOM 533 C C . ARG A 1 70 ? -13.652 -2.090 16.709 1.00 97.81 70 ARG A C 1
ATOM 535 O O . ARG A 1 70 ? -14.639 -1.748 17.354 1.00 97.81 70 ARG A O 1
ATOM 542 N N . GLY A 1 71 ? -12.770 -2.994 17.138 1.00 97.44 71 GLY A N 1
ATOM 543 C CA . GLY A 1 71 ? -12.785 -3.576 18.483 1.00 97.44 71 GLY A CA 1
ATOM 544 C C . GLY A 1 71 ? -12.589 -2.530 19.583 1.00 97.44 71 GLY A C 1
ATOM 545 O O . GLY A 1 71 ? -13.239 -2.619 20.620 1.00 97.44 71 GLY A O 1
ATOM 546 N N . ASP A 1 72 ? -11.787 -1.503 19.305 1.00 97.25 72 ASP A N 1
ATOM 547 C CA . ASP A 1 72 ? -11.492 -0.399 20.229 1.00 97.25 72 ASP A CA 1
ATOM 548 C C . ASP A 1 72 ? -12.541 0.734 20.195 1.00 97.25 72 ASP A C 1
ATOM 550 O O . ASP A 1 72 ? -12.451 1.696 20.956 1.00 97.25 72 ASP A O 1
ATOM 554 N N . GLY A 1 73 ? -13.545 0.648 19.314 1.00 97.69 73 GLY A N 1
ATOM 555 C CA . GLY A 1 73 ? -14.556 1.696 19.127 1.00 97.69 73 GLY A CA 1
ATOM 556 C C . GLY A 1 73 ? -14.066 2.926 18.348 1.00 97.69 73 GLY A C 1
ATOM 557 O O . GLY A 1 73 ? -14.774 3.932 18.278 1.00 97.69 73 GLY A O 1
ATOM 558 N N . ASP A 1 74 ? -12.888 2.865 17.721 1.00 98.00 74 ASP A N 1
ATOM 559 C CA . ASP A 1 74 ? -12.346 3.946 16.894 1.00 98.00 74 ASP A CA 1
ATOM 560 C C . ASP A 1 74 ? -12.931 3.907 15.474 1.00 98.00 74 ASP 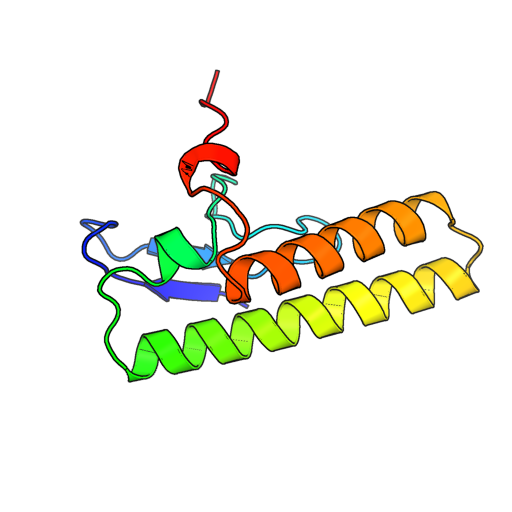A C 1
ATOM 562 O O . ASP A 1 74 ? -12.339 3.419 14.504 1.00 98.00 74 ASP A O 1
ATOM 566 N N . HIS A 1 75 ? -14.130 4.466 15.340 1.00 97.06 75 HIS A N 1
ATOM 567 C CA . HIS A 1 75 ? -14.825 4.551 14.059 1.00 97.06 75 HIS A CA 1
ATOM 568 C C . HIS A 1 75 ? -14.093 5.415 13.022 1.00 97.06 75 HIS A C 1
ATOM 570 O O . HIS A 1 75 ? -14.211 5.152 11.822 1.00 97.06 75 HIS A O 1
ATOM 576 N N . VAL A 1 76 ? -13.318 6.417 13.448 1.00 97.44 76 VAL A N 1
ATOM 577 C CA . VAL A 1 76 ? -12.581 7.300 12.531 1.00 97.44 76 VAL A CA 1
ATOM 578 C C . VAL A 1 76 ? -11.496 6.505 11.811 1.00 97.44 76 VAL A C 1
ATOM 580 O O . VAL A 1 76 ? -11.407 6.545 10.578 1.00 97.44 76 VAL A O 1
ATOM 583 N N . THR A 1 77 ? -10.715 5.724 12.557 1.00 96.81 77 THR A N 1
ATOM 584 C CA . THR A 1 77 ? -9.687 4.857 11.976 1.00 96.81 77 THR A CA 1
ATOM 585 C C . THR A 1 77 ? -10.300 3.763 11.108 1.00 96.81 77 THR A C 1
ATOM 587 O O . THR A 1 77 ? -9.806 3.539 10.000 1.00 96.81 77 THR A O 1
ATOM 590 N N . VAL A 1 78 ? -11.414 3.149 11.530 1.00 98.06 78 VAL A N 1
ATOM 591 C CA . VAL A 1 78 ? -12.144 2.164 10.709 1.00 98.06 78 VAL A CA 1
ATOM 592 C C . VAL A 1 78 ? -12.502 2.747 9.344 1.00 98.06 78 VAL A C 1
ATOM 594 O O . VAL A 1 78 ? -12.178 2.143 8.319 1.00 98.06 78 VAL A O 1
ATOM 597 N N . HIS A 1 79 ? -13.138 3.922 9.310 1.00 97.31 79 HIS A N 1
ATOM 598 C CA . HIS A 1 79 ? -13.545 4.565 8.060 1.00 97.31 79 HIS A CA 1
ATOM 599 C C . HIS A 1 79 ? -12.345 4.884 7.168 1.00 97.31 79 HIS A C 1
ATOM 601 O O . HIS A 1 79 ? -12.349 4.547 5.981 1.00 97.31 79 HIS A O 1
ATOM 607 N N . ARG A 1 80 ? -11.297 5.486 7.739 1.00 96.88 80 ARG A N 1
ATOM 608 C CA . ARG A 1 80 ? -10.084 5.865 7.007 1.00 96.88 80 ARG A CA 1
ATOM 609 C C . ARG A 1 80 ? -9.399 4.657 6.367 1.00 96.88 80 ARG A C 1
ATOM 611 O O . ARG A 1 80 ? -9.080 4.696 5.178 1.00 96.88 80 ARG A O 1
ATOM 618 N N . LEU A 1 81 ? -9.175 3.594 7.139 1.00 97.81 81 LEU A N 1
ATOM 619 C CA . LEU A 1 81 ? -8.460 2.403 6.676 1.00 97.81 81 LEU A CA 1
ATOM 620 C C . LEU A 1 81 ? -9.295 1.561 5.708 1.00 97.81 81 LEU A C 1
ATOM 622 O O . LEU A 1 81 ? -8.750 1.079 4.718 1.00 97.81 81 LEU A O 1
ATOM 626 N N . SER A 1 82 ? -10.609 1.451 5.930 1.00 96.38 82 SER A N 1
ATOM 627 C CA . SER A 1 82 ? -11.521 0.751 5.009 1.00 96.38 82 SER A CA 1
ATOM 628 C C . SER A 1 82 ? -11.601 1.448 3.650 1.00 96.38 82 SER A C 1
ATOM 630 O O . SER A 1 82 ? -11.599 0.799 2.608 1.00 96.38 82 SER A O 1
ATOM 632 N N . HIS A 1 83 ? -11.635 2.784 3.641 1.00 95.06 83 HIS A N 1
ATOM 633 C CA . HIS A 1 83 ? -11.604 3.540 2.393 1.00 95.06 83 HIS A CA 1
ATOM 634 C C . HIS A 1 83 ? -10.272 3.346 1.657 1.00 95.06 83 HIS A C 1
ATOM 636 O O . HIS A 1 83 ? -10.248 3.144 0.443 1.00 95.06 83 HIS A O 1
ATOM 642 N N . ALA A 1 84 ? -9.152 3.385 2.381 1.00 95.00 84 ALA A N 1
ATOM 643 C CA . ALA A 1 84 ? -7.847 3.211 1.765 1.00 95.00 84 ALA A CA 1
ATOM 644 C C . ALA A 1 84 ? -7.620 1.792 1.222 1.00 95.00 84 ALA A C 1
ATOM 646 O O . ALA A 1 84 ? -7.104 1.653 0.117 1.00 95.00 84 ALA A O 1
ATOM 647 N N . SER A 1 85 ? -8.051 0.745 1.934 1.00 95.69 85 SER A N 1
ATOM 648 C CA . SER A 1 85 ? -7.976 -0.630 1.423 1.00 95.69 85 SER A CA 1
ATOM 649 C C . SER A 1 85 ? -8.846 -0.817 0.177 1.00 95.69 85 SER A C 1
ATOM 651 O O . SER A 1 85 ? -8.381 -1.390 -0.806 1.00 95.69 85 SER A O 1
ATOM 653 N N . GLY A 1 86 ? -10.060 -0.253 0.164 1.00 94.25 86 GLY A N 1
ATOM 654 C CA . GLY A 1 86 ? -10.918 -0.227 -1.021 1.00 94.25 86 GLY A CA 1
ATOM 655 C C . GLY A 1 86 ? -10.251 0.463 -2.213 1.00 94.25 86 GLY A C 1
ATOM 656 O O . GLY A 1 86 ? -10.292 -0.059 -3.327 1.00 94.25 86 GLY A O 1
ATOM 657 N N . ARG A 1 87 ? -9.568 1.591 -1.975 1.00 91.75 87 ARG A N 1
ATOM 658 C CA . ARG A 1 87 ? -8.795 2.291 -3.009 1.00 91.75 87 ARG A CA 1
ATOM 659 C C . ARG A 1 87 ? -7.673 1.419 -3.571 1.00 91.75 87 ARG A C 1
ATOM 661 O O . ARG A 1 87 ? -7.564 1.322 -4.787 1.00 91.75 87 ARG A O 1
ATOM 668 N N . LEU A 1 88 ? -6.885 0.760 -2.721 1.00 92.88 88 LEU A N 1
ATOM 669 C CA . LEU A 1 88 ? -5.818 -0.141 -3.174 1.00 92.88 88 LEU A CA 1
ATOM 670 C C . LEU A 1 88 ? -6.371 -1.276 -4.051 1.00 92.88 88 LEU A C 1
ATOM 672 O O . LEU A 1 88 ? -5.863 -1.504 -5.144 1.00 92.88 88 LEU A O 1
ATOM 676 N N . CYS A 1 89 ? -7.484 -1.905 -3.657 1.00 93.06 89 CYS A N 1
ATOM 677 C CA . CYS A 1 89 ? -8.146 -2.918 -4.488 1.00 93.06 89 CYS A CA 1
ATOM 678 C C . CYS A 1 89 ? -8.564 -2.378 -5.868 1.00 93.06 89 CYS A C 1
ATOM 680 O O . CYS A 1 89 ? -8.452 -3.078 -6.873 1.00 93.06 89 CYS A O 1
ATOM 682 N N . GLN A 1 90 ? -9.042 -1.134 -5.936 1.00 90.25 90 GLN A N 1
ATOM 683 C CA . GLN A 1 90 ? -9.451 -0.505 -7.195 1.00 90.25 90 GLN A CA 1
ATOM 684 C C . GLN A 1 90 ? -8.264 -0.166 -8.113 1.00 90.25 90 GLN A C 1
ATOM 686 O O . GLN A 1 90 ? -8.452 -0.110 -9.329 1.00 90.25 90 GLN A O 1
ATOM 691 N N . GLU A 1 91 ? -7.055 0.032 -7.572 1.00 87.56 91 GLU A N 1
ATOM 692 C CA . GLU A 1 91 ? -5.843 0.225 -8.383 1.00 87.56 91 GLU A CA 1
ATOM 693 C C . GLU A 1 91 ? -5.506 -1.030 -9.201 1.00 87.56 91 GLU A C 1
ATOM 695 O O . GLU A 1 91 ? -5.129 -0.909 -10.365 1.00 87.56 91 GLU A O 1
ATOM 700 N N . ILE A 1 92 ? -5.724 -2.229 -8.644 1.00 82.88 92 ILE A N 1
ATOM 701 C CA . ILE A 1 92 ? -5.539 -3.506 -9.360 1.00 82.88 92 ILE A CA 1
ATOM 702 C C . ILE A 1 92 ? -6.493 -3.603 -10.554 1.00 82.88 92 ILE A C 1
ATOM 704 O O . ILE A 1 92 ? -6.120 -4.069 -11.627 1.00 82.88 92 ILE A O 1
ATOM 708 N N . ALA A 1 93 ? -7.731 -3.144 -10.375 1.00 81.75 93 ALA A N 1
ATOM 709 C CA . ALA A 1 93 ? -8.752 -3.173 -11.415 1.00 81.75 93 ALA A CA 1
ATOM 710 C C . ALA A 1 93 ? -8.549 -2.095 -12.501 1.00 81.75 93 ALA A C 1
ATOM 712 O O . ALA A 1 93 ? -9.361 -2.003 -13.420 1.00 81.75 93 ALA A O 1
ATOM 713 N N . GLY A 1 94 ? -7.510 -1.255 -12.396 1.00 75.44 94 GLY A N 1
ATOM 714 C CA . GLY A 1 94 ? -7.263 -0.161 -13.339 1.00 75.44 94 GLY A CA 1
ATOM 715 C C . GLY A 1 94 ? -8.348 0.920 -13.318 1.00 75.44 94 GLY A C 1
ATOM 716 O O . GLY A 1 94 ? -8.477 1.683 -14.270 1.00 75.44 94 GLY A O 1
ATOM 717 N N . LEU A 1 95 ? -9.143 0.993 -12.244 1.00 75.56 95 LEU A N 1
ATOM 718 C CA . LEU A 1 95 ? -10.294 1.897 -12.146 1.00 75.56 95 LEU A CA 1
ATOM 719 C C . LEU A 1 95 ? -9.905 3.335 -11.779 1.00 75.56 95 LEU A C 1
ATOM 721 O O . LEU A 1 95 ? -10.760 4.220 -11.781 1.00 75.56 95 LEU A O 1
ATOM 725 N N . TRP A 1 96 ? -8.630 3.579 -11.467 1.00 66.19 96 TRP A N 1
ATOM 726 C CA . TRP A 1 96 ? -8.126 4.899 -11.104 1.00 66.19 96 TRP A CA 1
ATOM 727 C C . TRP A 1 96 ? -7.175 5.449 -12.164 1.00 66.19 96 TRP A C 1
ATOM 729 O O . TRP A 1 96 ? -6.213 4.771 -12.533 1.00 66.19 96 TRP A O 1
ATOM 739 N N . PRO A 1 97 ? -7.390 6.694 -12.631 1.00 60.03 97 PRO A N 1
ATOM 740 C CA . PRO A 1 97 ? -6.471 7.315 -13.566 1.00 60.03 97 PRO A CA 1
ATOM 741 C C . PRO A 1 97 ? -5.122 7.584 -12.872 1.00 60.03 97 PRO A C 1
ATOM 743 O O . PRO A 1 97 ? -5.114 8.030 -11.720 1.00 60.03 97 PRO A O 1
ATOM 746 N N . PRO A 1 98 ? -3.975 7.394 -13.554 1.00 57.16 98 PRO A N 1
ATOM 747 C CA . PRO A 1 98 ? -2.643 7.659 -12.992 1.00 57.16 98 PRO A CA 1
ATOM 748 C C . PRO A 1 98 ? -2.471 9.079 -12.424 1.00 57.16 98 PRO A C 1
ATOM 750 O O . PRO A 1 98 ? -1.704 9.298 -11.488 1.00 57.16 98 PRO A O 1
ATOM 753 N N . SER A 1 99 ? -3.232 10.048 -12.945 1.00 56.22 99 SER A N 1
ATOM 754 C CA . SER A 1 99 ? -3.265 11.436 -12.471 1.00 56.22 99 SER A CA 1
ATOM 755 C C . SER A 1 99 ? -3.877 11.615 -11.076 1.00 56.22 99 SER A C 1
ATOM 757 O O . SER A 1 99 ? -3.644 12.643 -10.447 1.00 56.22 99 SER A O 1
ATOM 759 N N . ALA A 1 100 ? -4.606 10.630 -10.541 1.00 56.94 100 ALA A N 1
ATOM 760 C CA . ALA A 1 100 ? -5.235 10.707 -9.219 1.00 56.94 100 ALA A CA 1
ATOM 761 C C . ALA A 1 100 ? -4.254 10.569 -8.035 1.00 56.94 100 ALA A C 1
ATOM 763 O O . ALA A 1 100 ? -4.678 10.591 -6.872 1.00 56.94 100 ALA A O 1
ATOM 764 N N . VAL A 1 101 ? -2.956 10.391 -8.311 1.00 56.47 101 VAL A N 1
ATOM 765 C CA . VAL A 1 101 ? -1.901 10.256 -7.291 1.00 56.47 101 VAL A CA 1
ATOM 766 C C . VAL A 1 101 ? -0.911 11.424 -7.288 1.00 56.47 101 VAL A C 1
ATOM 768 O O . VAL A 1 101 ? -0.281 11.684 -6.262 1.00 56.47 101 VAL A O 1
ATOM 771 N N . ALA A 1 102 ? -0.836 12.199 -8.372 1.00 45.72 102 ALA A N 1
ATOM 772 C CA . ALA A 1 102 ? 0.027 13.369 -8.447 1.00 45.72 102 ALA A CA 1
ATOM 773 C C . ALA A 1 102 ? -0.604 14.557 -7.701 1.00 45.72 102 ALA A C 1
ATOM 775 O O . ALA A 1 102 ? -1.294 15.383 -8.292 1.00 45.72 102 ALA A O 1
ATOM 776 N N . ILE A 1 103 ? -0.365 14.654 -6.393 1.00 47.78 103 ILE A N 1
ATOM 777 C CA . ILE A 1 103 ? -0.455 15.947 -5.706 1.00 47.78 103 ILE A CA 1
ATOM 778 C C . ILE A 1 103 ? 0.914 16.612 -5.899 1.00 47.78 103 ILE A C 1
ATOM 780 O O . ILE A 1 103 ? 1.909 16.047 -5.436 1.00 47.78 103 ILE A O 1
ATOM 784 N N . PRO A 1 104 ? 1.007 17.757 -6.599 1.00 36.69 104 PRO A N 1
ATOM 785 C CA . PRO A 1 104 ? 2.260 18.489 -6.717 1.00 36.69 104 PRO A CA 1
ATOM 786 C C . PRO A 1 104 ? 2.795 18.808 -5.320 1.00 36.69 104 PRO A C 1
ATOM 788 O O . PRO A 1 104 ? 2.038 19.252 -4.455 1.00 36.69 104 PRO A O 1
ATOM 791 N N . LYS A 1 105 ? 4.095 18.588 -5.095 1.00 40.50 105 LYS A N 1
ATOM 792 C CA . LYS A 1 105 ? 4.789 19.180 -3.947 1.00 40.50 105 LYS A CA 1
ATOM 793 C C . LYS A 1 105 ? 4.678 20.705 -4.101 1.00 40.50 105 LYS A C 1
ATOM 795 O O . LYS A 1 105 ? 5.228 21.247 -5.058 1.00 40.50 105 LYS A O 1
ATOM 800 N N . HIS A 1 106 ? 3.924 21.355 -3.217 1.00 37.69 106 HIS A N 1
ATOM 801 C CA . HIS A 1 106 ? 4.047 22.788 -2.949 1.00 37.69 106 HIS A CA 1
ATOM 802 C C . HIS A 1 106 ? 5.013 22.976 -1.786 1.00 37.69 106 HIS A C 1
ATOM 804 O O . HIS A 1 106 ? 4.891 22.199 -0.810 1.00 37.69 106 HIS A O 1
#

Sequence (106 aa):
MTLSIRSAAFPVWTGIYAPTAERPFWHEADSTRHSFASLSVGLDDDLAAELRDMHTRAVATLVGEALKARGDGDHVTVHRLSHASGRLCQEIAGLWPPSAVAIPKH